Protein AF-A0A3D0RK94-F1 (afdb_monomer_lite)

pLDDT: mean 83.45, std 10.05, range [40.91, 95.5]

Foldseek 3Di:
DPPDDDDDPDPVVVVVVVVVVVDDPCVVPVVVVCCVVVPHPVVVVVVVVCCVVPVVVVVVVVVVLCVVQVDDPVSSCVVPPD

Secondary structure (DSSP, 8-state):
----PPPPS-HHHHHHHHHHHH--HHHHHHHHHHHHHTTTHHHHHHHHHHIIIIIHHHHHHHHHHHHHH-S-HHHHHHHH--

Sequence (82 aa):
MNEKRSTFGSKLGMVAAAAGSAVGLGNIWRFPSETADGGGAIFIIVYIACILFFGIPLMVAEFLIGRSSRANAAGAFHKLAP

Radius of gyration: 17.45 Å; chains: 1; bounding box: 35×30×51 Å

Structure (mmCIF, N/CA/C/O backbone):
data_AF-A0A3D0RK94-F1
#
_entry.id   AF-A0A3D0RK94-F1
#
loop_
_atom_site.group_PDB
_atom_site.id
_atom_site.type_symbol
_atom_site.label_atom_id
_atom_site.label_alt_id
_atom_site.label_comp_id
_atom_site.label_asym_id
_atom_site.label_entity_id
_atom_site.label_seq_id
_atom_site.pdbx_PDB_ins_code
_atom_site.Cartn_x
_atom_site.Cartn_y
_atom_site.Cartn_z
_atom_site.occupancy
_atom_site.B_iso_or_equiv
_atom_site.auth_seq_id
_atom_site.auth_comp_id
_atom_site.auth_asym_id
_atom_site.auth_atom_id
_atom_site.pdbx_PDB_model_num
ATOM 1 N N . MET A 1 1 ? -15.580 -1.724 31.129 1.00 40.91 1 MET A N 1
ATOM 2 C CA . MET A 1 1 ? -14.576 -0.656 30.916 1.00 40.91 1 MET A CA 1
ATOM 3 C C . MET A 1 1 ? -14.858 -0.018 29.564 1.00 40.91 1 MET A C 1
ATOM 5 O O . MET A 1 1 ? -14.866 -0.731 28.573 1.00 40.91 1 MET A O 1
ATOM 9 N N . ASN A 1 2 ? -15.207 1.270 29.519 1.00 46.00 2 ASN A N 1
ATOM 10 C CA . ASN A 1 2 ? -15.508 1.974 28.267 1.00 46.00 2 ASN A CA 1
ATOM 11 C C . ASN A 1 2 ? -14.186 2.445 27.634 1.00 46.00 2 ASN A C 1
ATOM 13 O O . ASN A 1 2 ? -13.758 3.576 27.865 1.00 46.00 2 ASN A O 1
ATOM 17 N N . GLU A 1 3 ? -13.491 1.551 26.924 1.00 63.41 3 GLU A N 1
ATOM 18 C CA . GLU A 1 3 ? -12.271 1.904 26.189 1.00 63.41 3 GLU A CA 1
ATOM 19 C C . GLU A 1 3 ? -12.627 2.800 24.996 1.00 63.41 3 GLU A C 1
ATOM 21 O O . GLU A 1 3 ? -13.104 2.351 23.952 1.00 63.41 3 GLU A O 1
ATOM 26 N N . LYS A 1 4 ? -12.408 4.109 25.155 1.00 61.72 4 LYS A N 1
ATOM 27 C CA . LYS A 1 4 ? -12.498 5.069 24.053 1.00 61.72 4 LYS A CA 1
ATOM 28 C C . LYS A 1 4 ? -11.359 4.793 23.072 1.00 61.72 4 LYS A C 1
ATOM 30 O O . LYS A 1 4 ? -10.201 5.077 23.358 1.00 61.72 4 LYS A O 1
ATOM 35 N N . ARG A 1 5 ? -11.702 4.248 21.904 1.00 67.12 5 ARG A N 1
ATOM 36 C CA . ARG A 1 5 ? -10.762 3.963 20.814 1.00 67.12 5 ARG A CA 1
ATOM 37 C C . ARG A 1 5 ? -10.056 5.249 20.372 1.00 67.12 5 ARG A C 1
ATOM 39 O O . ARG A 1 5 ? -10.719 6.251 20.090 1.00 67.12 5 ARG A O 1
ATOM 46 N N . SER A 1 6 ? -8.726 5.221 20.308 1.00 70.56 6 SER A N 1
ATOM 47 C CA . SER A 1 6 ? -7.934 6.356 19.836 1.00 70.56 6 SER A CA 1
ATOM 48 C C . SER A 1 6 ? -8.313 6.689 18.389 1.00 70.56 6 SER A C 1
ATOM 50 O O . SER A 1 6 ? -8.366 5.827 17.513 1.00 70.56 6 SER A O 1
ATOM 52 N N . THR A 1 7 ? -8.656 7.954 18.152 1.00 72.69 7 THR A N 1
ATOM 53 C CA . THR A 1 7 ? -8.999 8.482 16.827 1.00 72.69 7 THR A CA 1
ATOM 54 C C . THR A 1 7 ? -7.819 9.281 16.300 1.00 72.69 7 THR A C 1
ATOM 56 O O . THR A 1 7 ? -7.197 10.038 17.041 1.00 72.69 7 THR A O 1
ATOM 59 N N . PHE A 1 8 ? -7.512 9.123 15.014 1.00 76.00 8 PHE A N 1
ATOM 60 C CA . PHE A 1 8 ? -6.495 9.935 14.351 1.00 76.00 8 PHE A CA 1
ATOM 61 C C . PHE A 1 8 ? -6.896 11.414 14.361 1.00 76.00 8 PHE A C 1
ATOM 63 O O . PHE A 1 8 ? -8.004 11.762 13.956 1.00 76.00 8 PHE A O 1
ATOM 70 N N . GLY A 1 9 ? -5.971 12.284 14.778 1.00 75.94 9 GLY A N 1
ATOM 71 C CA . GLY A 1 9 ? -6.207 13.729 14.877 1.00 75.94 9 GLY A CA 1
ATOM 72 C C . GLY A 1 9 ? -6.404 14.437 13.531 1.00 75.94 9 GLY A C 1
ATOM 73 O O . GLY A 1 9 ? -6.977 15.519 13.491 1.00 75.94 9 GLY A O 1
ATOM 74 N N . SER A 1 10 ? -5.969 13.836 12.416 1.00 85.50 10 SER A N 1
ATOM 75 C CA . SER A 1 10 ? -6.177 14.379 11.070 1.00 85.50 10 SER A CA 1
ATOM 76 C C . SER A 1 10 ? -6.328 13.275 10.025 1.00 85.50 10 SER A C 1
ATOM 78 O O . SER A 1 10 ? -5.632 12.258 10.070 1.00 85.50 10 SER A O 1
ATOM 80 N N . LYS A 1 11 ? -7.209 13.504 9.042 1.00 82.06 11 LYS A N 1
ATOM 81 C CA . LYS A 1 11 ? -7.406 12.615 7.883 1.00 82.06 11 LYS A CA 1
ATOM 82 C C . LYS A 1 11 ? -6.115 12.452 7.078 1.00 82.06 11 LYS A C 1
ATOM 84 O O . LYS A 1 11 ? -5.811 11.347 6.648 1.00 82.06 11 LYS A O 1
ATOM 89 N N . LEU A 1 12 ? -5.336 13.527 6.934 1.00 86.06 12 LEU A N 1
ATOM 90 C CA . LEU A 1 12 ? -4.039 13.484 6.252 1.00 86.06 12 LEU A CA 1
ATOM 91 C C . LEU A 1 12 ? -3.030 12.628 7.019 1.00 86.06 12 LEU A C 1
ATOM 93 O O . LEU A 1 12 ? -2.322 11.839 6.407 1.00 86.06 12 LEU A O 1
ATOM 97 N N . GLY A 1 13 ? -3.016 12.722 8.353 1.00 87.12 13 GLY A N 1
ATOM 98 C CA . GLY A 1 13 ? -2.160 11.881 9.194 1.00 87.12 13 GLY A CA 1
ATOM 99 C C . GLY A 1 13 ? -2.507 10.396 9.082 1.00 87.12 13 GLY A C 1
ATOM 100 O O . GLY A 1 13 ? -1.612 9.560 9.029 1.00 87.12 13 GLY A O 1
ATOM 101 N N . MET A 1 14 ? -3.798 10.067 8.971 1.00 85.31 14 MET A N 1
ATOM 102 C CA . MET A 1 14 ? -4.250 8.692 8.739 1.00 85.31 14 MET A CA 1
ATOM 103 C C . MET A 1 14 ? -3.797 8.164 7.370 1.00 85.31 14 MET A C 1
ATOM 105 O O . MET A 1 14 ? -3.262 7.062 7.293 1.00 85.31 14 MET A O 1
ATOM 109 N N . VAL A 1 15 ? -3.976 8.947 6.300 1.00 88.06 15 VAL A N 1
ATOM 110 C CA . VAL A 1 15 ? -3.555 8.550 4.945 1.00 88.06 15 VAL A CA 1
ATOM 111 C C . VAL A 1 15 ? -2.034 8.419 4.862 1.00 88.06 15 VAL A C 1
ATOM 113 O O . VAL A 1 15 ? -1.545 7.448 4.297 1.00 88.06 15 VAL A O 1
ATOM 116 N N . ALA A 1 16 ? -1.283 9.341 5.468 1.00 89.69 16 ALA A N 1
ATOM 117 C CA . ALA A 1 16 ? 0.176 9.289 5.499 1.00 89.69 16 ALA A CA 1
ATOM 118 C C . ALA A 1 16 ? 0.698 8.076 6.284 1.00 89.69 16 ALA A C 1
ATOM 120 O O . ALA A 1 16 ? 1.615 7.405 5.819 1.00 89.69 16 ALA A O 1
ATOM 121 N N . ALA A 1 17 ? 0.093 7.751 7.432 1.00 89.81 17 ALA A N 1
ATOM 122 C CA . ALA A 1 17 ? 0.448 6.558 8.199 1.00 89.81 17 ALA A CA 1
ATOM 123 C C . ALA A 1 17 ? 0.154 5.265 7.416 1.00 89.81 17 ALA A C 1
ATOM 125 O O . ALA A 1 17 ? 0.984 4.359 7.392 1.00 89.81 17 ALA A O 1
ATOM 126 N N . ALA A 1 18 ? -0.992 5.197 6.730 1.00 88.31 18 ALA A N 1
ATOM 127 C CA . ALA A 1 18 ? -1.347 4.055 5.890 1.00 88.31 18 ALA A CA 1
ATOM 128 C C . ALA A 1 18 ? -0.410 3.919 4.677 1.00 88.31 18 ALA A C 1
ATOM 130 O O . ALA A 1 18 ? 0.098 2.832 4.413 1.00 88.31 18 ALA A O 1
ATOM 131 N N . ALA A 1 19 ? -0.122 5.020 3.978 1.00 89.75 19 ALA A N 1
ATOM 132 C CA . ALA A 1 19 ? 0.805 5.039 2.847 1.00 89.75 19 ALA A CA 1
ATOM 133 C C . ALA A 1 19 ? 2.233 4.667 3.272 1.00 89.75 19 ALA A C 1
ATOM 135 O O . ALA A 1 19 ? 2.874 3.858 2.608 1.00 89.75 19 ALA A O 1
ATOM 136 N N . GLY A 1 20 ? 2.709 5.190 4.405 1.00 88.62 20 GLY A N 1
ATOM 137 C CA . GLY A 1 20 ? 4.012 4.835 4.968 1.00 88.62 20 GLY A CA 1
ATOM 138 C C . GLY A 1 20 ? 4.106 3.365 5.384 1.00 88.62 20 GLY A C 1
ATOM 139 O O . GLY A 1 20 ? 5.165 2.766 5.250 1.00 88.62 20 GLY A O 1
ATOM 140 N N . SER A 1 21 ? 3.000 2.760 5.831 1.00 87.75 21 SER A N 1
ATOM 141 C CA . SER A 1 21 ? 2.946 1.320 6.113 1.00 87.75 21 SER A CA 1
ATOM 142 C C . SER A 1 21 ? 2.899 0.462 4.846 1.00 87.75 21 SER A C 1
ATOM 144 O O . SER A 1 21 ? 3.343 -0.684 4.882 1.00 87.75 21 SER A O 1
ATOM 146 N N . ALA A 1 22 ? 2.330 0.973 3.752 1.00 87.44 22 ALA A N 1
ATOM 147 C CA . ALA A 1 22 ? 2.187 0.241 2.496 1.00 87.44 22 ALA A CA 1
ATOM 148 C C . ALA A 1 22 ? 3.455 0.301 1.623 1.00 87.44 22 ALA A C 1
ATOM 150 O O . ALA A 1 22 ? 3.754 -0.648 0.899 1.00 87.44 22 ALA A O 1
ATOM 151 N N . VAL A 1 23 ? 4.213 1.401 1.684 1.00 87.12 23 VAL A N 1
ATOM 152 C CA . VAL A 1 23 ? 5.453 1.582 0.915 1.00 87.12 23 VAL A CA 1
ATOM 153 C C . VAL A 1 23 ? 6.647 1.079 1.730 1.00 87.12 23 VAL A C 1
ATOM 155 O O . VAL A 1 23 ? 7.043 1.698 2.711 1.00 87.12 23 VAL A O 1
ATOM 158 N N . GLY A 1 24 ? 7.248 -0.038 1.309 1.00 86.31 24 GLY A N 1
ATOM 159 C CA . GLY A 1 24 ? 8.401 -0.652 1.983 1.00 86.31 24 GLY A CA 1
ATOM 160 C C . GLY A 1 24 ? 9.604 -0.905 1.070 1.00 86.31 24 GLY A C 1
ATOM 161 O O . GLY A 1 24 ? 9.546 -0.695 -0.141 1.00 86.31 24 GLY A O 1
ATOM 162 N N . LEU A 1 25 ? 10.688 -1.433 1.655 1.00 84.75 25 LEU A N 1
ATOM 163 C CA . LEU A 1 25 ? 11.943 -1.792 0.965 1.00 84.75 25 LEU A CA 1
ATOM 164 C C . LEU A 1 25 ? 11.725 -2.664 -0.283 1.00 84.75 25 LEU A C 1
ATOM 166 O O . LEU A 1 25 ? 12.401 -2.485 -1.296 1.00 84.75 25 LEU A O 1
ATOM 170 N N . GLY A 1 26 ? 10.741 -3.569 -0.243 1.00 80.44 26 GLY A N 1
ATOM 171 C CA . GLY A 1 26 ? 10.387 -4.416 -1.383 1.00 80.44 26 GLY A CA 1
ATOM 172 C C . GLY A 1 26 ? 9.981 -3.617 -2.626 1.00 80.44 26 GLY A C 1
ATOM 173 O O . GLY A 1 26 ? 10.381 -3.968 -3.733 1.00 80.44 26 GLY A O 1
ATOM 174 N N . ASN A 1 27 ? 9.281 -2.494 -2.457 1.00 83.56 27 ASN A N 1
ATOM 175 C CA . ASN A 1 27 ? 8.850 -1.662 -3.581 1.00 83.56 27 ASN A CA 1
ATOM 176 C C . ASN A 1 27 ? 10.009 -0.866 -4.210 1.00 83.56 27 ASN A C 1
ATOM 178 O O . ASN A 1 27 ? 9.887 -0.391 -5.332 1.00 83.56 27 ASN A O 1
ATOM 182 N N . ILE A 1 28 ? 11.131 -0.721 -3.496 1.00 83.81 28 ILE A N 1
ATOM 183 C CA . ILE A 1 28 ? 12.300 0.049 -3.939 1.00 83.81 28 ILE A CA 1
ATOM 184 C C . ILE A 1 28 ? 13.338 -0.851 -4.619 1.00 83.81 28 ILE A C 1
ATOM 186 O O . ILE A 1 28 ? 13.946 -0.430 -5.595 1.00 83.81 28 ILE A O 1
ATOM 190 N N . TRP A 1 29 ? 13.549 -2.081 -4.137 1.00 80.88 29 TRP A N 1
ATOM 191 C CA . TRP A 1 29 ? 14.587 -2.981 -4.674 1.00 80.88 29 TRP A CA 1
ATOM 192 C C . TRP A 1 29 ? 14.055 -4.175 -5.454 1.00 80.88 29 TRP A C 1
ATOM 194 O O . TRP A 1 29 ? 14.642 -4.560 -6.467 1.00 80.88 29 TRP A O 1
ATOM 204 N N . ARG A 1 30 ? 12.938 -4.763 -5.017 1.00 83.56 30 ARG A N 1
ATOM 205 C CA . ARG A 1 30 ? 12.384 -5.933 -5.701 1.00 83.56 30 ARG A CA 1
ATOM 206 C C . ARG A 1 30 ? 11.642 -5.526 -6.965 1.00 83.56 30 ARG A C 1
ATOM 208 O O . ARG A 1 30 ? 11.878 -6.116 -8.005 1.00 83.56 30 ARG A O 1
ATOM 215 N N . PHE A 1 31 ? 10.843 -4.460 -6.910 1.00 87.88 31 PHE A N 1
ATOM 216 C CA . PHE A 1 31 ? 10.127 -3.952 -8.084 1.00 87.88 31 PHE A CA 1
ATOM 217 C C . PHE A 1 31 ? 11.023 -3.682 -9.313 1.00 87.88 31 PHE A C 1
ATOM 219 O O . PHE A 1 31 ? 10.700 -4.200 -10.383 1.00 87.88 31 PHE A O 1
ATOM 226 N N . PRO A 1 32 ? 12.145 -2.934 -9.219 1.00 84.62 32 PRO A N 1
ATOM 227 C CA . PRO A 1 32 ? 12.997 -2.702 -10.386 1.00 84.62 32 PR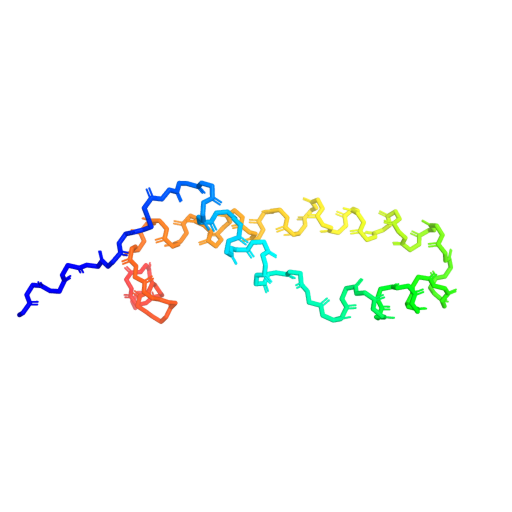O A CA 1
ATOM 228 C C . PRO A 1 32 ? 13.697 -3.970 -10.878 1.00 84.62 32 PRO A C 1
ATOM 230 O O . PRO A 1 32 ? 13.846 -4.124 -12.085 1.00 84.62 32 PRO A O 1
ATOM 233 N N . SER A 1 33 ? 14.079 -4.883 -9.978 1.00 85.88 33 SER A N 1
ATOM 234 C CA . SER A 1 33 ? 14.714 -6.152 -10.362 1.00 85.88 33 SER A CA 1
ATOM 235 C C . SER A 1 33 ? 13.741 -7.041 -11.143 1.00 85.88 33 SER A C 1
ATOM 237 O O . SER A 1 33 ? 14.038 -7.459 -12.254 1.00 85.88 33 SER A O 1
ATOM 239 N N . GLU A 1 34 ? 12.524 -7.229 -10.625 1.00 86.12 34 GLU A N 1
ATOM 240 C CA . GLU A 1 34 ? 11.475 -8.022 -11.288 1.00 86.12 34 GLU A CA 1
ATOM 241 C C . GLU A 1 34 ? 11.020 -7.369 -12.604 1.00 86.12 34 GLU A C 1
ATOM 243 O O . GLU A 1 34 ? 10.716 -8.055 -13.573 1.00 86.12 34 GLU A O 1
ATOM 248 N N . THR A 1 35 ? 11.012 -6.033 -12.673 1.00 87.25 35 THR A N 1
ATOM 249 C CA . THR A 1 35 ? 10.722 -5.306 -13.918 1.00 87.25 35 THR A CA 1
ATOM 250 C C . THR A 1 35 ? 11.831 -5.505 -14.952 1.00 87.25 35 THR A C 1
ATOM 252 O O . THR A 1 35 ? 11.533 -5.658 -16.135 1.00 87.25 35 THR A O 1
ATOM 255 N N . ALA A 1 36 ? 13.101 -5.512 -14.532 1.00 84.06 36 ALA A N 1
ATOM 256 C CA . ALA A 1 36 ? 14.233 -5.750 -15.423 1.00 84.06 36 ALA A CA 1
ATOM 257 C C . ALA A 1 36 ? 14.208 -7.174 -16.005 1.00 84.06 36 ALA A C 1
ATOM 259 O O . ALA A 1 36 ? 14.344 -7.330 -17.219 1.00 84.06 36 ALA A O 1
ATOM 260 N N . ASP A 1 37 ? 13.947 -8.185 -15.173 1.00 85.38 37 ASP A N 1
ATOM 261 C CA . ASP A 1 37 ? 13.907 -9.592 -15.595 1.00 85.38 37 ASP A CA 1
ATOM 262 C C . ASP A 1 37 ? 12.596 -9.963 -16.321 1.00 85.38 37 ASP A C 1
ATOM 264 O O . ASP A 1 37 ? 12.583 -10.784 -17.238 1.00 85.38 37 ASP A O 1
ATOM 268 N N . GLY A 1 38 ? 11.479 -9.330 -15.952 1.00 79.94 38 GLY A N 1
ATOM 269 C CA . GLY A 1 38 ? 10.123 -9.637 -16.423 1.00 79.94 38 GLY A CA 1
ATOM 270 C C . GLY A 1 38 ? 9.717 -9.020 -17.767 1.00 79.94 38 GLY A C 1
ATOM 271 O O . GLY A 1 38 ? 8.530 -9.004 -18.096 1.00 79.94 38 GLY A O 1
ATOM 272 N N . GLY A 1 39 ? 10.658 -8.489 -18.552 1.00 83.56 39 GLY A N 1
ATOM 273 C CA . GLY A 1 39 ? 10.365 -7.885 -19.861 1.00 83.56 39 GLY A CA 1
ATOM 274 C C . GLY A 1 39 ? 10.071 -6.379 -19.828 1.00 83.56 39 GLY A C 1
ATOM 275 O O . GLY A 1 39 ? 9.426 -5.847 -20.737 1.00 83.56 39 GLY A O 1
ATOM 276 N N . GLY A 1 40 ? 10.537 -5.673 -18.794 1.00 85.75 40 GLY A N 1
ATOM 277 C CA . GLY A 1 40 ? 10.549 -4.212 -18.733 1.00 85.75 40 GLY A CA 1
ATOM 278 C C . GLY A 1 40 ? 9.152 -3.594 -1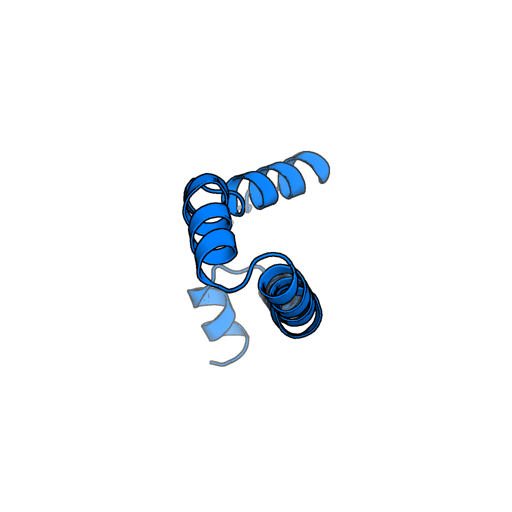8.731 1.00 85.75 40 GLY A C 1
ATOM 279 O O . GLY A 1 40 ? 8.362 -3.772 -17.807 1.00 85.75 40 GLY A O 1
ATOM 280 N N . ALA A 1 41 ? 8.831 -2.839 -19.784 1.00 86.38 41 ALA A N 1
ATOM 281 C CA . ALA A 1 41 ? 7.590 -2.067 -19.867 1.00 86.38 41 ALA A CA 1
ATOM 282 C C . ALA A 1 41 ? 6.318 -2.936 -19.892 1.00 86.38 41 ALA A C 1
ATOM 284 O O . ALA A 1 41 ? 5.281 -2.514 -19.381 1.00 86.38 41 ALA A O 1
ATOM 285 N N . ILE A 1 42 ? 6.387 -4.151 -20.445 1.00 90.56 42 ILE A N 1
ATOM 286 C CA . ILE A 1 42 ? 5.230 -5.060 -20.519 1.00 90.56 42 ILE A CA 1
ATOM 287 C C . ILE A 1 42 ? 4.825 -5.512 -19.112 1.00 90.56 42 ILE A C 1
ATOM 289 O O . ILE A 1 42 ? 3.638 -5.507 -18.780 1.00 90.56 42 ILE A O 1
ATOM 293 N N . PHE A 1 43 ? 5.807 -5.809 -18.257 1.00 89.44 43 PHE A N 1
ATOM 294 C CA . PHE A 1 43 ? 5.575 -6.128 -16.851 1.00 89.44 43 PHE A CA 1
ATOM 295 C C . PHE A 1 43 ? 4.860 -4.984 -16.125 1.00 89.44 43 PHE A C 1
ATOM 297 O O . PHE A 1 43 ? 3.886 -5.227 -15.418 1.00 89.44 43 PHE A O 1
ATOM 304 N N . ILE A 1 44 ? 5.275 -3.732 -16.353 1.00 91.06 44 ILE A N 1
ATOM 305 C CA . ILE A 1 44 ? 4.646 -2.555 -15.728 1.00 91.06 44 ILE A CA 1
ATOM 306 C C . ILE A 1 44 ? 3.173 -2.426 -16.139 1.00 91.06 44 ILE A C 1
ATOM 308 O O . ILE A 1 44 ? 2.325 -2.144 -15.293 1.00 91.06 44 ILE A O 1
ATOM 312 N N . ILE A 1 45 ? 2.843 -2.649 -17.415 1.00 93.25 45 ILE A N 1
ATOM 313 C CA . ILE A 1 45 ? 1.454 -2.572 -17.897 1.00 93.25 45 ILE A CA 1
ATOM 314 C C . ILE A 1 45 ? 0.586 -3.629 -17.206 1.00 93.25 45 ILE A C 1
ATOM 316 O O . ILE A 1 45 ? -0.486 -3.305 -16.689 1.00 93.25 45 ILE A O 1
ATOM 320 N N . VAL A 1 46 ? 1.057 -4.878 -17.152 1.00 92.19 46 VAL A N 1
ATOM 321 C CA . VAL A 1 46 ? 0.345 -5.969 -16.468 1.00 92.19 46 VAL A CA 1
ATOM 322 C C . VAL A 1 46 ? 0.233 -5.688 -14.967 1.00 92.19 46 VAL A C 1
ATOM 324 O O . VAL A 1 46 ? -0.832 -5.877 -14.385 1.00 92.19 46 VAL A O 1
ATOM 327 N N . TYR A 1 47 ? 1.291 -5.167 -14.346 1.00 91.12 47 TYR A N 1
ATOM 328 C CA . TYR A 1 47 ? 1.307 -4.775 -12.939 1.00 91.12 47 TYR A CA 1
ATOM 329 C C . TYR A 1 47 ? 0.246 -3.711 -12.623 1.00 91.12 47 TYR A C 1
ATOM 331 O O . TYR A 1 47 ? -0.528 -3.872 -11.678 1.00 91.12 47 TYR A O 1
ATOM 339 N N . ILE A 1 48 ? 0.141 -2.661 -13.444 1.00 93.38 48 ILE A N 1
ATOM 340 C CA . ILE A 1 48 ? -0.891 -1.624 -13.291 1.00 93.38 48 ILE A CA 1
ATOM 341 C C . ILE A 1 48 ? -2.289 -2.216 -13.486 1.00 93.38 48 ILE A C 1
ATOM 343 O O . ILE A 1 48 ? -3.184 -1.923 -12.693 1.00 93.38 48 ILE A O 1
ATOM 347 N N . ALA A 1 49 ? -2.484 -3.076 -14.490 1.00 95.50 49 ALA A N 1
ATOM 348 C CA . ALA A 1 49 ? -3.761 -3.753 -14.690 1.00 95.50 49 ALA A CA 1
ATOM 349 C C . ALA A 1 49 ? -4.151 -4.575 -13.448 1.00 95.50 49 ALA A C 1
ATOM 351 O O . ALA A 1 49 ? -5.268 -4.443 -12.947 1.00 95.50 49 ALA A O 1
ATOM 352 N N . CYS A 1 50 ? -3.220 -5.343 -12.880 1.00 94.88 50 CYS A N 1
ATOM 353 C CA . CYS A 1 50 ? -3.450 -6.094 -11.648 1.00 94.88 50 CYS A CA 1
ATOM 354 C C . CYS A 1 50 ? -3.794 -5.187 -10.456 1.00 94.88 50 CYS A C 1
ATOM 356 O O . CYS A 1 50 ? -4.693 -5.511 -9.681 1.00 94.88 50 CYS A O 1
ATOM 358 N N . ILE A 1 51 ? -3.142 -4.030 -10.309 1.00 93.31 51 ILE A N 1
ATOM 359 C CA . ILE A 1 51 ? -3.494 -3.065 -9.255 1.00 93.31 51 ILE A CA 1
ATOM 360 C C . ILE A 1 51 ? -4.916 -2.536 -9.450 1.00 93.31 51 ILE A C 1
ATOM 362 O O . ILE A 1 51 ? -5.669 -2.454 -8.481 1.00 93.31 51 ILE A O 1
ATOM 366 N N . LEU A 1 52 ? -5.300 -2.193 -10.679 1.00 95.31 52 LEU A N 1
ATOM 367 C CA . LEU A 1 52 ? -6.635 -1.668 -10.964 1.00 95.31 52 LEU A CA 1
ATOM 368 C C . LEU A 1 52 ? -7.728 -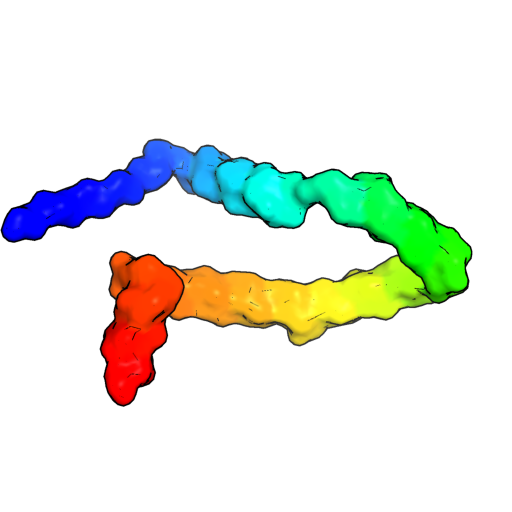2.714 -10.704 1.00 95.31 52 LEU A C 1
ATOM 370 O O . LEU A 1 52 ? -8.740 -2.392 -10.083 1.00 95.31 52 LEU A O 1
ATOM 374 N N . PHE A 1 53 ? -7.517 -3.958 -11.141 1.00 95.38 53 PHE A N 1
ATOM 375 C CA . PHE A 1 53 ? -8.521 -5.023 -11.042 1.00 95.38 53 PHE A CA 1
ATOM 376 C C . PHE A 1 53 ? -8.539 -5.763 -9.708 1.00 95.38 53 PHE A C 1
ATOM 378 O O . PHE A 1 53 ? -9.587 -6.278 -9.331 1.00 95.38 53 PHE A O 1
ATOM 385 N N . PHE A 1 54 ? -7.417 -5.833 -8.995 1.00 94.56 54 PHE A N 1
ATOM 386 C CA . PHE A 1 54 ? -7.321 -6.558 -7.727 1.00 94.56 54 PHE A CA 1
ATOM 387 C C . PHE A 1 54 ? -6.946 -5.630 -6.579 1.00 94.56 54 PHE A C 1
ATOM 389 O O . PHE A 1 54 ? -7.643 -5.612 -5.571 1.00 94.56 54 PHE A O 1
ATOM 396 N N . GLY A 1 55 ? -5.901 -4.816 -6.729 1.00 92.94 55 GLY A N 1
ATOM 397 C CA . GLY A 1 55 ? -5.409 -3.945 -5.655 1.00 92.94 55 GLY A CA 1
ATOM 398 C C . GLY A 1 55 ? -6.468 -2.975 -5.122 1.00 92.94 55 GLY A C 1
ATOM 399 O O . GLY A 1 55 ? -6.776 -2.989 -3.931 1.00 92.94 55 GLY A O 1
ATOM 400 N N . ILE A 1 56 ? -7.066 -2.167 -6.002 1.00 93.12 56 ILE A N 1
ATOM 401 C CA . ILE A 1 56 ? -8.103 -1.192 -5.631 1.00 93.12 56 ILE A CA 1
ATOM 402 C C . ILE A 1 56 ? -9.329 -1.868 -4.999 1.00 93.12 56 ILE A C 1
ATOM 404 O O . ILE A 1 56 ? -9.688 -1.480 -3.884 1.00 93.12 56 ILE A O 1
ATOM 408 N N . PRO A 1 57 ? -9.990 -2.858 -5.633 1.00 93.00 57 PRO A N 1
ATOM 409 C CA . PRO A 1 57 ? -11.184 -3.456 -5.043 1.00 93.00 57 PRO A CA 1
ATOM 410 C C . PRO A 1 57 ? -10.892 -4.179 -3.727 1.00 93.00 57 PRO A C 1
ATOM 412 O O . PRO A 1 57 ? -11.710 -4.094 -2.811 1.00 93.00 57 PRO A O 1
ATOM 415 N N . LEU A 1 58 ? -9.728 -4.822 -3.587 1.00 92.88 58 LEU A N 1
ATOM 416 C CA . LEU A 1 58 ? -9.333 -5.469 -2.335 1.00 92.88 58 LEU A CA 1
ATOM 417 C C . LEU A 1 58 ? -9.130 -4.437 -1.218 1.00 92.88 58 LEU A C 1
ATOM 419 O O . LEU A 1 58 ? -9.637 -4.618 -0.111 1.00 92.88 58 LEU A O 1
ATOM 423 N N . MET A 1 59 ? -8.475 -3.312 -1.521 1.00 91.25 59 MET A N 1
ATOM 424 C CA . MET A 1 59 ? -8.273 -2.240 -0.546 1.00 91.25 59 MET A CA 1
ATOM 425 C C . MET A 1 59 ? -9.599 -1.583 -0.130 1.00 91.25 59 MET A C 1
ATOM 427 O O . MET A 1 59 ? -9.814 -1.295 1.049 1.00 91.25 59 MET A O 1
ATOM 431 N N . VAL A 1 60 ? -10.519 -1.380 -1.081 1.00 91.00 60 VAL A N 1
ATOM 432 C CA . VAL A 1 60 ? -11.871 -0.874 -0.798 1.00 91.00 60 VAL A CA 1
ATOM 433 C C . VAL A 1 60 ? -12.645 -1.861 0.077 1.00 91.00 60 VAL A C 1
ATOM 435 O O . VAL A 1 60 ? -13.273 -1.436 1.048 1.00 91.00 60 VAL A O 1
ATOM 438 N N . ALA A 1 61 ? -12.575 -3.163 -0.211 1.00 90.31 61 ALA A N 1
ATOM 439 C CA . ALA A 1 61 ? -13.216 -4.195 0.601 1.00 90.31 61 ALA A CA 1
ATOM 440 C C . ALA A 1 61 ? -12.692 -4.184 2.047 1.00 90.31 61 ALA A C 1
ATOM 442 O O . ALA A 1 61 ? -13.485 -4.182 2.992 1.00 90.31 61 ALA A O 1
ATOM 443 N N . GLU A 1 62 ? -11.376 -4.086 2.232 1.00 88.25 62 GLU A N 1
ATOM 444 C CA . GLU A 1 62 ? -10.762 -4.002 3.558 1.00 88.25 62 GLU A CA 1
ATOM 445 C C . GLU A 1 62 ? -11.207 -2.739 4.319 1.00 88.25 62 GLU A C 1
ATOM 447 O O . GLU A 1 62 ? -11.599 -2.813 5.489 1.00 88.25 62 GLU A O 1
ATOM 452 N N . PHE A 1 63 ? -11.266 -1.588 3.639 1.00 86.62 63 PHE A N 1
ATOM 453 C CA . PHE A 1 63 ? -11.790 -0.345 4.216 1.00 86.62 63 PHE A CA 1
ATOM 454 C C . PHE A 1 63 ? -13.270 -0.449 4.614 1.00 86.62 63 PHE A C 1
ATOM 456 O O . PHE A 1 63 ? -13.664 0.070 5.665 1.00 86.62 63 PHE A O 1
ATOM 463 N N . LEU A 1 64 ? -14.099 -1.114 3.802 1.00 87.25 64 LEU A N 1
ATOM 464 C CA . LEU A 1 64 ? -15.519 -1.335 4.094 1.00 87.25 64 LEU A CA 1
ATOM 465 C C . LEU A 1 64 ? -15.702 -2.226 5.329 1.00 87.25 64 LEU A C 1
ATOM 467 O O . LEU A 1 64 ? -16.468 -1.870 6.230 1.00 87.25 64 LEU A O 1
ATOM 471 N N . ILE A 1 65 ? -14.962 -3.333 5.416 1.00 86.69 65 ILE A N 1
ATOM 472 C CA . ILE A 1 65 ? -15.002 -4.257 6.560 1.00 86.69 65 ILE A CA 1
ATOM 473 C C . ILE A 1 65 ? -14.518 -3.556 7.836 1.00 86.69 65 ILE A C 1
ATOM 475 O O . ILE A 1 65 ? -15.175 -3.638 8.882 1.00 86.69 65 ILE A O 1
ATOM 479 N N . GLY A 1 66 ? -13.416 -2.805 7.762 1.00 85.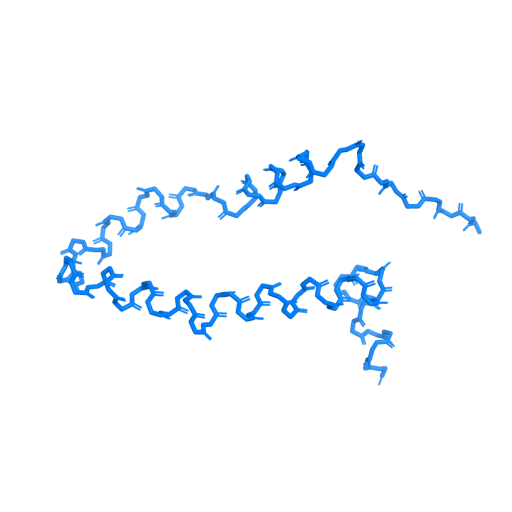12 66 GLY A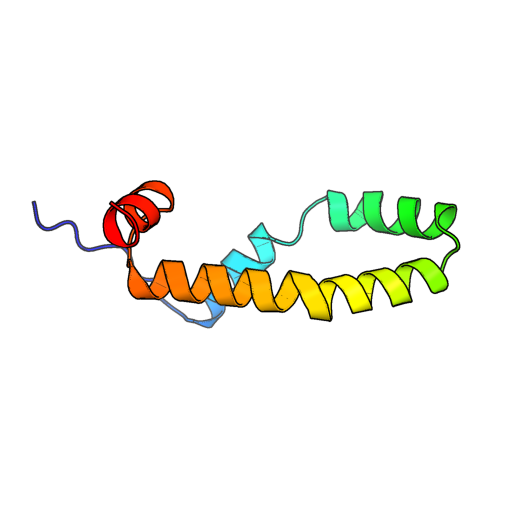 N 1
ATOM 480 C CA . GLY A 1 66 ? -12.888 -2.038 8.892 1.00 85.12 66 GLY A CA 1
ATOM 481 C C . GLY A 1 66 ? -13.857 -0.956 9.378 1.00 85.12 66 GLY A C 1
ATOM 482 O O . GLY A 1 66 ? -14.061 -0.784 10.585 1.00 85.12 66 GLY A O 1
ATOM 483 N N . ARG A 1 67 ? -14.529 -0.261 8.452 1.00 82.50 67 ARG A N 1
ATOM 484 C CA . ARG A 1 67 ? -15.515 0.779 8.784 1.00 82.50 67 ARG A CA 1
ATOM 485 C C . ARG A 1 67 ? -16.819 0.206 9.345 1.00 82.50 67 ARG A C 1
ATOM 487 O O . ARG A 1 67 ? -17.396 0.834 10.235 1.00 82.50 67 ARG A O 1
ATOM 494 N N . SER A 1 68 ? -17.270 -0.943 8.838 1.00 80.81 68 SER A N 1
ATOM 495 C CA . SER A 1 68 ? -18.506 -1.615 9.265 1.00 80.81 68 SER A CA 1
ATOM 496 C C . SER A 1 68 ? -18.353 -2.275 10.638 1.00 80.81 68 SER A C 1
ATOM 498 O O . SER A 1 68 ? -19.153 -2.043 11.544 1.00 80.81 68 SER A O 1
ATOM 500 N N . SER A 1 69 ? -17.268 -3.026 10.845 1.00 80.94 69 SER A N 1
ATOM 501 C CA . SER A 1 69 ? -17.014 -3.709 12.119 1.00 80.94 69 SER A CA 1
ATOM 502 C C . SER A 1 69 ? -16.598 -2.758 13.244 1.00 80.94 69 SER A C 1
ATOM 504 O O . SER A 1 69 ? -16.874 -3.033 14.420 1.00 80.94 69 SER A O 1
ATOM 506 N N . ARG A 1 70 ? -15.889 -1.667 12.889 1.00 79.81 70 ARG A N 1
ATOM 507 C CA . ARG A 1 70 ? -15.096 -0.823 13.805 1.00 79.81 70 ARG A CA 1
ATOM 508 C C . ARG A 1 70 ? -14.287 -1.663 14.800 1.00 79.81 70 ARG A C 1
ATOM 510 O O . ARG A 1 70 ? -14.140 -1.284 15.966 1.00 79.81 70 ARG A O 1
ATOM 517 N N . ALA A 1 71 ? -13.810 -2.822 14.350 1.00 77.31 71 ALA A N 1
ATOM 518 C CA . ALA A 1 71 ? -13.129 -3.823 15.152 1.00 77.31 71 ALA A CA 1
ATOM 519 C C . ALA A 1 71 ? -11.772 -4.178 14.534 1.00 77.31 71 ALA A C 1
ATOM 521 O O . ALA A 1 71 ? -11.444 -3.789 13.417 1.00 77.31 71 ALA A O 1
ATOM 522 N N . ASN A 1 72 ? -10.956 -4.883 15.308 1.00 80.06 72 ASN A N 1
ATOM 523 C CA . ASN A 1 72 ? -9.657 -5.394 14.868 1.00 80.06 72 ASN A CA 1
ATOM 524 C C . ASN A 1 72 ? -9.902 -6.524 13.852 1.00 80.06 72 ASN A C 1
ATOM 526 O O . ASN A 1 72 ? -10.989 -7.091 13.878 1.00 80.06 72 ASN A O 1
ATOM 530 N N . ALA A 1 73 ? -8.918 -6.915 13.036 1.00 79.06 73 ALA A N 1
ATOM 531 C CA . ALA A 1 73 ? -9.101 -7.940 11.995 1.00 79.06 73 ALA A CA 1
ATOM 532 C C . ALA A 1 73 ? -9.861 -9.193 12.490 1.00 79.06 73 ALA A C 1
ATOM 534 O O . ALA A 1 73 ? -10.916 -9.520 11.956 1.00 79.06 73 ALA A O 1
ATOM 535 N N . ALA A 1 74 ? -9.422 -9.812 13.593 1.00 79.38 74 ALA A N 1
ATOM 536 C CA . ALA A 1 74 ? -10.107 -10.967 14.187 1.00 79.38 74 ALA A CA 1
ATOM 537 C C . ALA A 1 74 ? -11.533 -10.652 14.694 1.00 79.38 74 ALA A C 1
ATOM 539 O O . ALA A 1 74 ? -12.461 -11.433 14.499 1.00 79.38 74 ALA A O 1
ATOM 540 N N . GLY A 1 75 ? -11.730 -9.481 15.309 1.00 78.44 75 GLY A N 1
ATOM 541 C CA . GLY A 1 75 ? -13.040 -9.046 15.803 1.00 78.44 75 GLY A CA 1
ATOM 542 C C . GLY A 1 75 ? -14.006 -8.622 14.693 1.00 78.44 75 GLY A C 1
ATOM 543 O O . GLY A 1 75 ? -15.215 -8.629 14.906 1.00 78.44 75 GLY A O 1
ATOM 544 N N . ALA A 1 76 ? -13.493 -8.255 13.517 1.00 82.44 76 ALA A N 1
ATOM 545 C CA . ALA A 1 76 ? -14.294 -7.928 12.347 1.00 82.44 76 ALA A CA 1
ATOM 546 C C . ALA A 1 76 ? -14.924 -9.188 11.755 1.00 82.44 76 ALA A C 1
ATOM 548 O O . ALA A 1 76 ? -16.134 -9.206 11.542 1.00 82.44 76 ALA A O 1
ATOM 549 N N . PHE A 1 77 ? -14.139 -10.255 11.585 1.00 82.25 77 PHE A N 1
ATOM 550 C CA . PHE A 1 77 ? -14.666 -11.540 11.126 1.00 82.25 77 PHE A CA 1
ATOM 551 C C . PHE A 1 77 ? -15.690 -12.107 12.109 1.00 82.25 77 PHE A C 1
ATOM 553 O O . PHE A 1 77 ? -16.797 -12.409 11.693 1.00 82.25 77 PHE A O 1
ATOM 560 N N . HIS A 1 78 ? -15.405 -12.098 13.415 1.00 78.94 78 HIS A N 1
ATOM 561 C CA . HIS A 1 78 ? -16.359 -12.588 14.418 1.00 78.94 78 HIS A CA 1
ATOM 562 C C . HIS A 1 78 ? -17.668 -11.773 14.494 1.00 78.94 78 HIS A C 1
ATOM 564 O O . HIS A 1 78 ? -18.699 -12.289 14.910 1.00 78.94 78 HIS A O 1
ATOM 570 N N . LYS A 1 79 ? -17.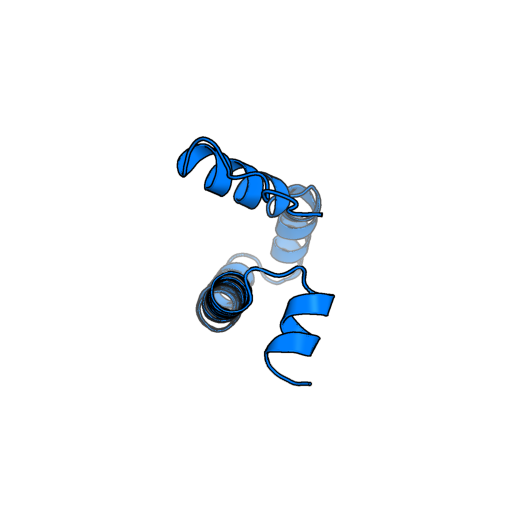652 -10.490 14.101 1.00 77.81 79 LYS A N 1
ATOM 571 C CA . LYS A 1 79 ? -18.862 -9.650 14.049 1.00 77.81 79 LYS A CA 1
ATOM 572 C C . LYS A 1 79 ? -19.658 -9.786 12.755 1.00 77.81 79 LYS A C 1
ATOM 574 O O . LYS A 1 79 ? -20.876 -9.647 12.801 1.00 77.81 79 LYS A O 1
ATOM 579 N N . LEU A 1 80 ? -18.985 -9.924 11.613 1.00 75.00 80 LEU A N 1
ATOM 580 C CA . LEU A 1 80 ? -19.641 -9.952 10.300 1.00 75.00 80 LEU A CA 1
ATOM 581 C C . LEU A 1 80 ? -19.974 -11.372 9.826 1.00 75.00 80 LEU A C 1
ATOM 583 O O . LEU A 1 80 ? -20.901 -11.530 9.039 1.00 75.00 80 LEU A O 1
ATOM 587 N N . ALA A 1 81 ? -19.243 -12.378 10.297 1.00 68.25 81 ALA A N 1
ATOM 588 C CA . ALA A 1 81 ? -19.443 -13.791 9.996 1.00 68.25 81 ALA A CA 1
ATOM 589 C C . ALA A 1 81 ? -19.140 -14.627 11.263 1.00 68.25 81 ALA A C 1
ATOM 591 O O . ALA A 1 81 ? -18.031 -15.155 11.380 1.00 68.25 81 ALA A O 1
ATOM 592 N N . PRO A 1 82 ? -20.065 -14.654 12.245 1.00 54.75 82 PRO A N 1
ATOM 593 C CA . PRO A 1 82 ? -19.908 -15.412 13.489 1.00 54.75 82 PRO A CA 1
ATOM 594 C C . PRO A 1 82 ? -19.857 -16.929 13.277 1.00 54.75 82 PRO A C 1
ATOM 596 O O . PRO A 1 82 ? -20.523 -17.426 12.338 1.00 54.75 82 PRO A O 1
#